Protein AF-A0A960SJF2-F1 (afdb_monomer_lite)

Structure (mmCIF, N/CA/C/O backbone):
data_AF-A0A960SJF2-F1
#
_entry.id   AF-A0A960SJF2-F1
#
loop_
_atom_site.group_PDB
_atom_site.id
_atom_site.type_symbol
_atom_site.label_atom_id
_atom_site.label_alt_id
_atom_site.label_comp_id
_atom_site.label_asym_id
_atom_site.label_entity_id
_atom_site.label_seq_id
_atom_site.pdbx_PDB_ins_code
_atom_site.Cartn_x
_atom_site.Cartn_y
_atom_site.Cartn_z
_atom_site.occupancy
_atom_site.B_iso_or_equiv
_atom_site.auth_seq_id
_atom_site.auth_comp_id
_atom_site.auth_asym_id
_atom_site.auth_atom_id
_atom_site.pdbx_PDB_model_num
ATOM 1 N N . MET A 1 1 ? -39.131 51.562 7.877 1.00 44.91 1 MET A N 1
ATOM 2 C CA . MET A 1 1 ? -37.955 51.171 7.069 1.00 44.91 1 MET A CA 1
ATOM 3 C C . MET A 1 1 ? -37.353 49.922 7.705 1.00 44.91 1 MET A C 1
ATOM 5 O O . MET A 1 1 ? -36.770 50.031 8.771 1.00 44.91 1 MET A O 1
ATOM 9 N N . LYS A 1 2 ? -37.620 48.732 7.147 1.00 48.25 2 LYS A N 1
ATOM 10 C CA . LYS A 1 2 ? -37.129 47.436 7.652 1.00 48.25 2 LYS A CA 1
ATOM 11 C C . LYS A 1 2 ? -36.111 46.905 6.646 1.00 48.25 2 LYS A C 1
ATOM 13 O O . LYS A 1 2 ? -36.466 46.610 5.511 1.00 48.25 2 LYS A O 1
ATOM 18 N N . THR A 1 3 ? -34.851 46.888 7.053 1.00 50.41 3 THR A N 1
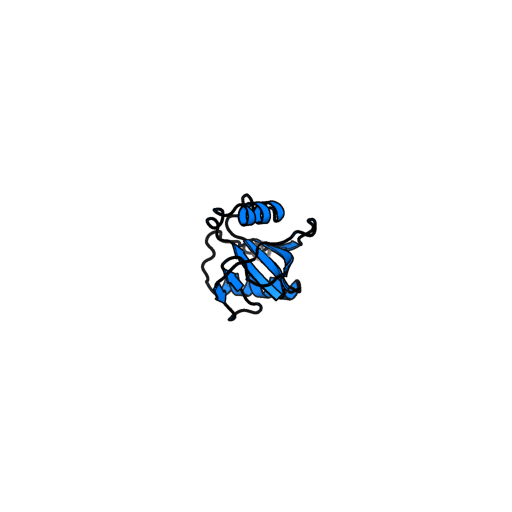ATOM 19 C CA . THR A 1 3 ? -33.703 46.379 6.301 1.00 50.41 3 THR A CA 1
ATOM 20 C C . THR A 1 3 ? -33.852 44.878 6.011 1.00 50.41 3 THR A C 1
ATOM 22 O O . THR A 1 3 ? -34.321 44.135 6.877 1.00 50.41 3 THR A O 1
ATOM 25 N N . PRO A 1 4 ? -33.446 44.393 4.822 1.00 52.03 4 PRO A N 1
ATOM 26 C CA . PRO A 1 4 ? -33.543 42.987 4.452 1.00 52.03 4 PRO A CA 1
ATOM 27 C C . PRO A 1 4 ? -32.342 42.214 5.018 1.00 52.03 4 PRO A C 1
ATOM 29 O O . PRO A 1 4 ? -31.430 41.824 4.297 1.00 52.03 4 PRO A O 1
ATOM 32 N N . LEU A 1 5 ? -32.339 41.990 6.334 1.00 52.12 5 LEU A N 1
ATOM 33 C CA . LEU A 1 5 ? -31.304 41.217 7.042 1.00 52.12 5 LEU A CA 1
ATOM 34 C C . LEU A 1 5 ? -31.273 39.730 6.617 1.00 52.12 5 LEU A C 1
ATOM 36 O O . LEU A 1 5 ? -30.293 39.028 6.843 1.00 52.12 5 LEU A O 1
ATOM 40 N N . VAL A 1 6 ? -32.342 39.248 5.978 1.00 54.91 6 VAL A N 1
ATOM 41 C CA . VAL A 1 6 ? -32.533 37.834 5.613 1.00 54.91 6 VAL A CA 1
ATOM 42 C C . VAL A 1 6 ? -31.660 37.410 4.423 1.00 54.91 6 VAL A C 1
ATOM 44 O O . VAL A 1 6 ? -31.278 36.248 4.329 1.00 54.91 6 VAL A O 1
ATOM 47 N N . LEU A 1 7 ? -31.278 38.339 3.540 1.00 50.41 7 LEU A N 1
ATOM 48 C CA . LEU A 1 7 ? -30.508 38.012 2.329 1.00 50.41 7 LEU A CA 1
ATOM 49 C C . LEU A 1 7 ? -29.008 37.789 2.586 1.00 50.41 7 LEU A C 1
ATOM 51 O O . LEU A 1 7 ? -28.361 37.095 1.808 1.00 50.41 7 LEU A O 1
ATOM 55 N N . LEU A 1 8 ? -28.457 38.313 3.688 1.00 49.66 8 LEU A N 1
ATOM 56 C CA . LEU A 1 8 ? -27.037 38.148 4.035 1.00 49.66 8 LEU A CA 1
ATOM 57 C C . LEU A 1 8 ? -26.734 36.846 4.794 1.00 49.66 8 LEU A C 1
ATOM 59 O O . LEU A 1 8 ? -25.597 36.385 4.764 1.00 49.66 8 LEU A O 1
ATOM 63 N N . LEU A 1 9 ? -27.736 36.219 5.422 1.00 51.44 9 LEU A N 1
ATOM 64 C CA . LEU A 1 9 ? -27.561 34.924 6.093 1.00 51.44 9 LEU A CA 1
ATOM 65 C C . LEU A 1 9 ? -27.616 33.721 5.136 1.00 51.44 9 LEU A C 1
ATOM 67 O O . LEU A 1 9 ? -27.092 32.666 5.478 1.00 51.44 9 LEU A O 1
ATOM 71 N N . GLY A 1 10 ? -28.201 33.868 3.942 1.00 50.00 10 GLY A N 1
ATOM 72 C CA . GLY A 1 10 ? -28.315 32.774 2.968 1.00 50.00 10 GLY A CA 1
ATOM 73 C C . GLY A 1 10 ? -27.030 32.471 2.187 1.00 50.00 10 GLY A C 1
ATOM 74 O O . GLY A 1 10 ? -26.846 31.346 1.732 1.00 50.00 10 GLY A O 1
ATOM 75 N N . LEU A 1 11 ? -26.118 33.441 2.048 1.00 49.81 11 LEU A N 1
ATOM 76 C CA . LEU A 1 11 ? -24.865 33.245 1.303 1.00 49.81 11 LEU A CA 1
ATOM 77 C C . LEU A 1 11 ? -23.735 32.614 2.131 1.00 49.81 11 LEU A C 1
ATOM 79 O O . LEU A 1 11 ? -22.785 32.096 1.551 1.00 49.81 11 LEU A O 1
ATOM 83 N N . LEU A 1 12 ? -23.828 32.609 3.465 1.00 50.38 12 LEU A N 1
ATOM 84 C CA . LEU A 1 12 ? -22.781 32.039 4.324 1.00 50.38 12 LEU A CA 1
ATOM 85 C C . LEU A 1 12 ? -22.890 30.509 4.467 1.00 50.38 12 LEU A C 1
ATOM 87 O O . LEU A 1 12 ? -21.939 29.856 4.886 1.00 50.38 12 LEU A O 1
ATOM 91 N N . SER A 1 13 ? -24.028 29.919 4.089 1.00 51.38 13 SER A N 1
ATOM 92 C CA . SER A 1 13 ? -24.285 28.475 4.200 1.00 51.38 13 SER A CA 1
ATOM 93 C C . SER A 1 13 ? -23.693 27.650 3.052 1.00 51.38 13 SER A C 1
ATOM 95 O O . SER A 1 13 ? -23.586 26.434 3.175 1.00 51.38 13 SER A O 1
ATOM 97 N N . LEU A 1 14 ? -23.305 28.284 1.938 1.00 51.12 14 LEU A N 1
ATOM 98 C CA . LEU A 1 14 ? -22.816 27.582 0.742 1.00 51.12 14 LEU A CA 1
ATOM 99 C C . LEU A 1 14 ? -21.286 27.422 0.700 1.00 51.12 14 LEU A C 1
ATOM 101 O O . LEU A 1 14 ? -20.771 26.683 -0.133 1.00 51.12 14 LEU A O 1
ATOM 105 N N . ALA A 1 15 ? -20.556 28.081 1.606 1.00 51.31 15 ALA A N 1
ATOM 106 C CA . ALA A 1 15 ? -19.091 28.058 1.644 1.00 51.31 15 ALA A CA 1
ATOM 107 C C . ALA A 1 15 ? -18.496 26.942 2.531 1.00 51.31 15 ALA A C 1
ATOM 109 O O . ALA A 1 15 ? -17.282 26.779 2.569 1.00 51.31 15 ALA A O 1
ATOM 110 N N . ALA A 1 16 ? -19.322 26.152 3.228 1.00 53.81 16 ALA A N 1
ATOM 111 C CA . ALA A 1 16 ? -18.859 25.107 4.153 1.00 53.81 16 ALA A CA 1
ATOM 112 C C . ALA A 1 16 ? -18.642 23.720 3.504 1.00 53.81 16 ALA A C 1
ATOM 114 O O . ALA A 1 16 ? -18.400 22.746 4.211 1.00 53.81 16 ALA A O 1
ATOM 115 N N . LEU A 1 17 ? -18.735 23.607 2.173 1.00 52.50 17 LEU A N 1
ATOM 116 C CA . LEU A 1 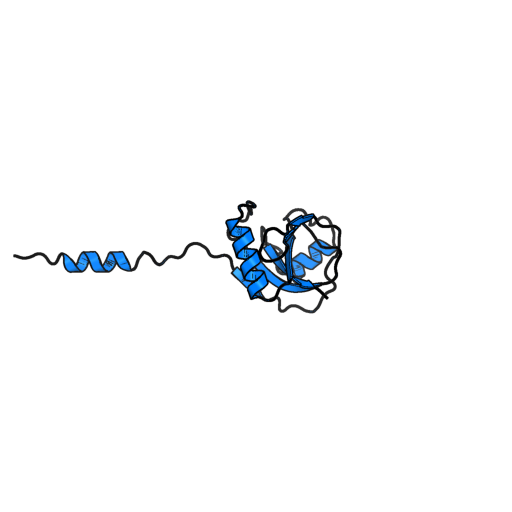17 ? -18.605 22.337 1.437 1.00 52.50 17 LEU A CA 1
ATOM 117 C C . LEU A 1 17 ? -17.280 22.184 0.670 1.00 52.50 17 LEU A C 1
ATOM 119 O O . LEU A 1 17 ? -17.139 21.243 -0.109 1.00 52.50 17 LEU A O 1
ATOM 123 N N . THR A 1 18 ? -16.284 23.049 0.890 1.00 53.19 18 THR A N 1
ATOM 124 C CA . THR A 1 18 ? -14.917 22.790 0.404 1.00 53.19 18 THR A CA 1
ATOM 125 C C . THR A 1 18 ? -14.287 21.711 1.282 1.00 53.19 18 THR A C 1
ATOM 127 O O . THR A 1 18 ? -13.613 22.001 2.271 1.00 53.19 18 THR A O 1
ATOM 130 N N . GLY A 1 19 ? -14.615 20.457 0.970 1.00 50.47 19 GLY A N 1
ATOM 131 C CA . GLY A 1 19 ? -14.151 19.275 1.680 1.00 50.47 19 GLY A CA 1
ATOM 132 C C . GLY A 1 19 ? -12.630 19.234 1.784 1.00 50.47 19 GLY A C 1
ATOM 133 O O . GLY A 1 19 ? -11.917 19.499 0.817 1.00 50.47 19 GLY A O 1
ATOM 134 N N . CYS A 1 20 ? -12.163 18.907 2.988 1.00 57.00 20 CYS A N 1
ATOM 135 C CA . CYS A 1 20 ? -10.783 18.553 3.278 1.00 57.00 20 CYS A CA 1
ATOM 136 C C . CYS A 1 20 ? -10.264 17.514 2.274 1.00 57.00 20 CYS A C 1
ATOM 138 O O . CYS A 1 20 ? -10.963 16.561 1.940 1.00 57.00 20 CYS A O 1
ATOM 140 N N . GLU A 1 21 ? -9.029 17.723 1.832 1.00 59.53 21 GLU A N 1
ATOM 141 C CA . GLU A 1 21 ? -8.235 16.881 0.938 1.00 59.53 21 GLU A CA 1
ATOM 142 C C . GLU A 1 21 ? -8.372 15.384 1.298 1.00 59.53 21 GLU A C 1
ATOM 144 O O . GLU A 1 21 ? -7.878 14.925 2.331 1.00 59.53 21 GLU A O 1
ATOM 149 N N . GLN A 1 22 ? -9.126 14.633 0.486 1.00 68.50 22 GLN A N 1
ATOM 150 C CA . GLN A 1 22 ? -9.463 13.234 0.753 1.00 68.50 22 GLN A CA 1
ATOM 151 C C . GLN A 1 22 ? -8.385 12.290 0.221 1.00 68.50 22 GLN A C 1
ATOM 153 O O . GLN A 1 22 ? -7.844 12.473 -0.862 1.00 68.50 22 GLN A O 1
ATOM 158 N N . MET A 1 23 ? -8.109 11.235 0.981 1.00 82.69 23 MET A N 1
ATOM 159 C CA . MET A 1 23 ? -7.327 10.099 0.509 1.00 82.69 23 MET A CA 1
ATOM 160 C C . MET A 1 23 ? -8.077 9.385 -0.628 1.00 82.69 23 MET A C 1
ATOM 162 O O . MET A 1 23 ? -9.285 9.164 -0.520 1.00 82.69 23 MET A O 1
ATOM 166 N N . HIS A 1 24 ? -7.378 9.002 -1.701 1.00 86.31 24 HIS A N 1
ATOM 167 C CA . HIS A 1 24 ? -8.010 8.443 -2.902 1.00 86.31 24 HIS A CA 1
ATOM 168 C C . HIS A 1 24 ? -7.500 7.039 -3.232 1.00 86.31 24 HIS A C 1
ATOM 170 O O . HIS A 1 24 ? -6.293 6.812 -3.320 1.00 86.31 24 HIS A O 1
ATOM 176 N N . TYR A 1 25 ? -8.434 6.111 -3.467 1.00 90.00 25 TYR A N 1
ATOM 177 C CA . TYR A 1 25 ? -8.145 4.791 -4.024 1.00 90.00 25 TYR A CA 1
ATOM 178 C C . TYR A 1 25 ? -8.182 4.825 -5.557 1.00 90.00 25 TYR A C 1
ATOM 180 O O . TYR A 1 25 ? -9.110 5.373 -6.155 1.00 90.00 25 TYR A O 1
ATOM 188 N N . ARG A 1 26 ? -7.197 4.193 -6.194 1.00 90.44 26 ARG A N 1
ATOM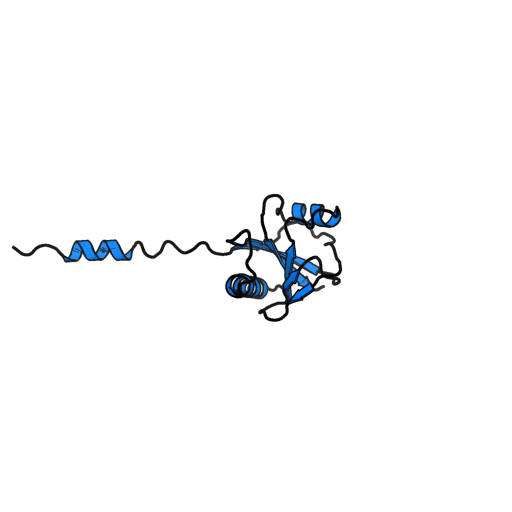 189 C CA . ARG A 1 26 ? -7.138 3.957 -7.637 1.00 90.44 26 ARG A CA 1
ATOM 190 C C . ARG A 1 26 ? -7.014 2.468 -7.903 1.00 90.44 26 ARG A C 1
ATOM 192 O O . ARG A 1 26 ? -6.099 1.817 -7.405 1.00 90.44 26 ARG A O 1
ATOM 199 N N . GLN A 1 27 ? -7.917 1.932 -8.715 1.00 92.00 27 GLN A N 1
ATOM 200 C CA . GLN A 1 27 ? -7.864 0.531 -9.109 1.00 92.00 27 GLN A CA 1
ATOM 201 C C . GLN A 1 27 ? -6.663 0.272 -10.026 1.00 92.00 27 GLN A C 1
ATOM 203 O O . GLN A 1 27 ? -6.365 1.059 -10.926 1.00 92.00 27 GLN A O 1
ATOM 208 N N . TYR A 1 28 ? -5.988 -0.853 -9.809 1.00 90.75 28 TYR A N 1
ATOM 209 C CA . TYR A 1 28 ? -4.923 -1.318 -10.681 1.00 90.75 28 TYR A CA 1
ATOM 210 C C . TYR A 1 28 ? -5.527 -1.992 -11.915 1.00 90.75 28 TYR A C 1
ATOM 212 O O . TYR A 1 28 ? -6.283 -2.954 -11.800 1.00 90.75 28 TYR A O 1
ATOM 220 N N . GLY A 1 29 ? -5.195 -1.472 -13.096 1.00 86.50 29 GLY A N 1
ATOM 221 C CA . GLY A 1 29 ? -5.625 -2.017 -14.391 1.00 86.50 29 GLY A CA 1
ATOM 222 C C . GLY A 1 29 ? -4.471 -2.503 -15.269 1.00 86.50 29 GLY A C 1
ATOM 223 O O . GLY A 1 29 ? -4.666 -2.717 -16.462 1.00 86.50 29 GLY A O 1
ATOM 224 N N . GLY A 1 30 ? -3.259 -2.603 -14.715 1.00 84.38 30 GLY A N 1
ATOM 225 C CA . GLY A 1 30 ? -2.083 -3.067 -15.449 1.00 84.38 30 GLY A CA 1
ATOM 226 C C . GLY A 1 30 ? -2.053 -4.591 -15.634 1.00 84.38 30 GLY A C 1
ATOM 227 O O . GLY A 1 30 ? -2.875 -5.310 -15.062 1.00 84.38 30 GLY A O 1
ATOM 228 N N . PRO A 1 31 ? -1.108 -5.104 -16.439 1.00 80.31 31 PRO A N 1
ATOM 229 C CA . PRO A 1 31 ? -0.954 -6.538 -16.645 1.00 80.31 31 PRO A CA 1
ATOM 230 C C . PRO A 1 31 ? -0.576 -7.248 -15.340 1.00 80.31 31 PRO A C 1
ATOM 232 O O . PRO A 1 31 ? 0.203 -6.730 -14.536 1.00 80.31 31 PRO A O 1
ATOM 235 N N . ALA A 1 32 ? -1.082 -8.471 -15.162 1.00 69.94 32 ALA A N 1
ATOM 236 C CA . ALA A 1 32 ? -0.655 -9.340 -14.072 1.00 69.94 32 ALA A CA 1
ATOM 237 C C . ALA A 1 32 ? 0.874 -9.496 -14.112 1.00 69.94 32 ALA A C 1
ATOM 239 O O . ALA A 1 32 ? 1.444 -9.870 -15.137 1.00 69.94 32 ALA A O 1
ATOM 240 N N . SER A 1 33 ? 1.529 -9.157 -13.005 1.00 74.50 33 SER A N 1
ATOM 241 C CA . SER A 1 33 ? 2.984 -9.170 -12.864 1.00 74.50 33 SER A CA 1
ATOM 242 C C . SER A 1 33 ? 3.364 -9.979 -11.635 1.00 74.50 33 SER A C 1
ATOM 244 O O . SER A 1 33 ? 2.627 -10.001 -10.651 1.00 74.50 33 SER A O 1
ATOM 246 N N . SER A 1 34 ? 4.530 -10.621 -11.676 1.00 82.44 34 SER A N 1
ATOM 247 C CA . SER A 1 34 ? 5.134 -11.214 -10.485 1.00 82.44 34 SER A CA 1
ATOM 248 C C . SER A 1 34 ? 5.570 -10.093 -9.543 1.00 82.44 34 SER A C 1
ATOM 250 O O . SER A 1 34 ? 6.582 -9.427 -9.791 1.00 82.44 34 SER A O 1
ATOM 252 N N . TRP A 1 35 ? 4.788 -9.849 -8.495 1.00 88.81 35 TRP A N 1
ATOM 253 C CA . TRP A 1 35 ? 5.090 -8.800 -7.533 1.00 88.81 35 TRP A CA 1
ATOM 254 C C . TRP A 1 35 ? 6.234 -9.215 -6.599 1.00 88.81 35 TRP A C 1
ATOM 256 O O . TRP A 1 35 ? 6.361 -10.391 -6.258 1.00 88.81 35 TRP A O 1
ATOM 266 N N . PRO A 1 36 ? 7.097 -8.271 -6.194 1.00 88.50 36 PRO A N 1
ATOM 267 C CA . PRO A 1 36 ? 8.213 -8.565 -5.307 1.00 88.50 36 PRO A CA 1
ATOM 268 C C . PRO A 1 36 ? 7.731 -9.090 -3.953 1.00 88.50 36 PRO A C 1
ATOM 270 O O . PRO A 1 36 ? 6.780 -8.578 -3.363 1.00 88.50 36 PRO A O 1
ATOM 273 N N . THR A 1 37 ? 8.444 -10.081 -3.436 1.00 89.31 37 THR A N 1
ATOM 274 C CA . THR A 1 37 ? 8.261 -10.617 -2.087 1.00 89.31 37 THR A CA 1
ATOM 275 C C . THR A 1 37 ? 9.517 -10.367 -1.258 1.00 89.31 37 THR A C 1
ATOM 277 O O . THR A 1 37 ? 10.617 -10.205 -1.790 1.00 89.31 37 THR A O 1
ATOM 280 N N . GLY A 1 38 ? 9.377 -10.320 0.061 1.00 85.94 38 GLY A N 1
ATOM 281 C CA . GLY A 1 38 ? 10.492 -10.072 0.970 1.00 85.94 38 GLY A CA 1
ATOM 282 C C . GLY A 1 38 ? 10.064 -10.170 2.423 1.00 85.94 38 GLY A C 1
ATOM 283 O O . GLY A 1 38 ? 8.936 -10.542 2.707 1.00 85.94 38 GLY A O 1
ATOM 284 N N . SER A 1 39 ? 10.952 -9.830 3.352 1.00 84.69 39 SER A N 1
ATOM 285 C CA . SER A 1 39 ? 10.593 -9.800 4.769 1.00 84.69 39 SER A CA 1
ATOM 286 C C . SER A 1 39 ? 10.183 -8.385 5.170 1.00 84.69 39 SER A C 1
ATOM 288 O O . SER A 1 39 ? 10.977 -7.447 5.068 1.00 84.69 39 SER A O 1
ATOM 290 N N . ALA A 1 40 ? 8.933 -8.226 5.603 1.00 86.06 40 ALA A N 1
ATOM 291 C CA . ALA A 1 40 ? 8.345 -6.933 5.936 1.00 86.06 40 ALA A CA 1
ATOM 292 C C . ALA A 1 40 ? 7.774 -6.919 7.350 1.00 86.06 40 ALA A C 1
ATOM 294 O O . ALA A 1 40 ? 7.134 -7.870 7.806 1.00 86.06 40 ALA A O 1
ATOM 295 N N . TYR A 1 41 ? 7.939 -5.784 8.027 1.00 87.75 41 TYR A N 1
ATOM 296 C CA . TYR A 1 41 ? 7.272 -5.555 9.302 1.00 87.75 41 TYR A CA 1
ATOM 297 C C . TYR A 1 41 ? 5.766 -5.394 9.074 1.00 87.75 41 TYR A C 1
ATOM 299 O O . TYR A 1 41 ? 5.355 -4.677 8.162 1.00 87.75 41 TYR A O 1
ATOM 307 N N . THR A 1 42 ? 4.949 -6.039 9.907 1.00 91.38 42 THR A N 1
ATOM 308 C CA . THR A 1 42 ? 3.485 -6.010 9.792 1.00 91.38 42 THR A CA 1
ATOM 309 C C . THR A 1 42 ? 2.862 -5.390 11.031 1.00 91.38 42 THR A C 1
ATOM 311 O O . THR A 1 42 ? 3.134 -5.829 12.146 1.00 91.38 42 THR A O 1
ATOM 314 N N . ASP A 1 43 ? 1.959 -4.439 10.825 1.00 90.44 43 ASP A N 1
ATOM 315 C CA . ASP A 1 43 ? 1.033 -3.960 11.842 1.00 90.44 43 ASP A CA 1
ATOM 316 C C . ASP A 1 43 ? -0.366 -4.547 11.595 1.00 90.44 43 ASP A C 1
ATOM 318 O O . ASP A 1 43 ? -0.844 -4.577 10.462 1.00 90.44 43 ASP A O 1
ATOM 322 N N . ARG A 1 44 ? -1.020 -5.049 12.644 1.00 92.38 44 ARG A N 1
ATOM 323 C CA . ARG A 1 44 ? -2.332 -5.719 12.578 1.00 92.38 44 ARG A CA 1
ATOM 324 C C . ARG A 1 44 ? -3.414 -5.008 13.388 1.00 92.38 44 ARG A C 1
ATOM 326 O O . ARG A 1 44 ? -4.483 -5.574 13.584 1.00 92.38 44 ARG A O 1
ATOM 333 N N . VAL A 1 45 ? -3.153 -3.793 13.870 1.00 91.19 45 VAL A N 1
ATOM 334 C CA . VAL A 1 45 ? -4.131 -3.031 14.668 1.00 91.19 45 VAL A CA 1
ATOM 335 C C . VAL A 1 45 ? -5.254 -2.397 13.832 1.00 91.19 45 VAL A C 1
ATOM 337 O O . VAL A 1 45 ? -6.191 -1.837 14.397 1.00 91.19 45 VAL A O 1
ATOM 340 N N . PHE A 1 46 ? -5.169 -2.467 12.500 1.00 91.81 46 PHE A N 1
ATOM 341 C CA . PHE A 1 46 ? -6.114 -1.854 11.563 1.00 91.81 46 PHE A CA 1
ATOM 342 C C . PHE A 1 46 ? -7.087 -2.870 10.940 1.00 91.81 46 PHE A C 1
ATOM 344 O O . PHE A 1 46 ? -6.951 -4.077 11.121 1.00 91.81 46 PHE A O 1
ATOM 351 N N . ASP A 1 47 ? -8.063 -2.369 10.172 1.00 93.19 47 ASP A N 1
ATOM 352 C CA . ASP A 1 47 ? -9.093 -3.174 9.493 1.00 93.19 47 ASP A CA 1
ATOM 353 C C . ASP A 1 47 ? -8.537 -4.255 8.552 1.00 93.19 47 ASP A C 1
ATOM 355 O O . ASP A 1 47 ? -9.175 -5.295 8.374 1.00 93.19 47 ASP A O 1
ATOM 359 N N . VAL A 1 48 ? -7.358 -4.002 7.976 1.00 95.56 48 VAL A N 1
ATOM 360 C CA . VAL A 1 48 ? -6.507 -4.978 7.287 1.00 95.56 48 VAL A CA 1
ATOM 361 C C . VAL A 1 48 ? -5.057 -4.782 7.744 1.00 95.56 48 VAL A C 1
ATOM 363 O O . VAL A 1 48 ? -4.679 -3.657 8.087 1.00 95.56 48 VAL A O 1
ATOM 366 N N . PRO A 1 49 ? -4.221 -5.834 7.751 1.00 94.94 49 PRO A N 1
ATOM 367 C CA . PRO A 1 49 ? -2.800 -5.710 8.037 1.00 94.94 49 PRO A CA 1
ATOM 368 C C . PRO A 1 49 ? -2.095 -4.688 7.137 1.00 94.94 49 PRO A C 1
ATOM 370 O O . PRO A 1 49 ? -2.330 -4.632 5.928 1.00 94.94 49 PRO A O 1
ATOM 373 N N . VAL A 1 50 ? -1.185 -3.917 7.726 1.00 92.94 50 VAL A N 1
ATOM 374 C CA . VAL A 1 50 ? -0.355 -2.932 7.029 1.00 92.94 50 VAL A CA 1
ATOM 375 C C . VAL A 1 50 ? 1.101 -3.382 7.080 1.00 92.94 50 VAL A C 1
ATOM 377 O O . VAL A 1 50 ? 1.688 -3.520 8.152 1.00 92.94 50 VAL A O 1
ATOM 380 N N . TYR A 1 51 ? 1.692 -3.603 5.913 1.00 91.81 51 TYR A N 1
ATOM 381 C CA . TYR A 1 51 ? 3.070 -4.039 5.735 1.00 91.81 51 TYR A CA 1
ATOM 382 C C . TYR A 1 51 ? 3.980 -2.855 5.425 1.00 91.81 51 TYR A C 1
ATOM 384 O O . TYR A 1 51 ? 3.633 -1.973 4.641 1.00 91.81 51 TYR A O 1
ATOM 392 N N . ARG A 1 52 ? 5.174 -2.846 6.017 1.00 87.50 52 ARG A N 1
ATOM 393 C CA . ARG A 1 52 ? 6.262 -1.920 5.683 1.00 87.50 52 ARG A CA 1
ATOM 394 C C . ARG A 1 52 ? 7.310 -2.672 4.879 1.00 87.50 52 ARG A C 1
ATOM 396 O O . ARG A 1 52 ? 8.116 -3.404 5.450 1.00 87.50 52 ARG A O 1
ATOM 403 N N . GLY A 1 53 ? 7.287 -2.469 3.567 1.00 86.44 53 GLY A N 1
ATOM 404 C CA . GLY A 1 53 ? 8.041 -3.281 2.617 1.00 86.44 53 GLY A CA 1
ATOM 405 C C . GLY A 1 53 ? 7.247 -4.482 2.100 1.00 86.44 53 GLY A C 1
ATOM 406 O O . GLY A 1 53 ? 6.114 -4.730 2.510 1.00 86.44 53 GLY A O 1
ATOM 407 N N . TRP A 1 54 ? 7.856 -5.211 1.171 1.00 88.38 54 TRP A N 1
ATOM 408 C CA . TRP A 1 54 ? 7.225 -6.326 0.470 1.00 88.38 54 TRP A CA 1
ATOM 409 C C . TRP A 1 54 ? 7.048 -7.550 1.381 1.00 88.38 54 TRP A C 1
ATOM 411 O O . TRP A 1 54 ? 8.025 -7.940 2.016 1.00 88.38 54 TRP A O 1
ATOM 421 N N . PRO A 1 55 ? 5.847 -8.154 1.461 1.00 91.19 55 PRO A N 1
ATOM 422 C CA . PRO A 1 55 ? 5.584 -9.324 2.296 1.00 91.19 55 PRO A CA 1
ATOM 423 C C . PRO A 1 55 ? 6.180 -10.607 1.704 1.00 91.19 55 PRO A C 1
ATOM 425 O O . PRO A 1 55 ? 6.481 -10.678 0.516 1.00 91.19 55 PRO A O 1
ATOM 428 N N . GLU A 1 56 ? 6.305 -11.652 2.526 1.00 91.25 56 GLU A N 1
ATOM 429 C CA . GLU A 1 56 ? 6.854 -12.954 2.095 1.00 91.25 56 GLU A CA 1
ATOM 430 C C . GLU A 1 56 ? 5.837 -13.775 1.291 1.00 91.25 56 GLU A C 1
ATOM 432 O O . GLU A 1 56 ? 6.199 -14.725 0.604 1.00 91.25 56 GLU A O 1
ATOM 437 N N . LYS A 1 57 ? 4.553 -13.418 1.394 1.00 90.44 57 LYS A N 1
ATOM 438 C CA . LYS A 1 57 ? 3.451 -14.093 0.708 1.00 90.44 57 LYS A CA 1
ATOM 439 C C . LYS A 1 57 ? 3.311 -13.606 -0.728 1.00 90.44 57 LYS A C 1
ATOM 441 O O . LYS A 1 57 ? 3.552 -12.433 -0.988 1.00 90.44 57 LYS A O 1
ATOM 446 N N . SER A 1 58 ? 2.834 -14.484 -1.606 1.00 92.12 58 SER A N 1
ATOM 447 C CA . SER A 1 58 ? 2.348 -14.114 -2.937 1.00 92.12 58 SER A CA 1
ATOM 448 C C . SER A 1 58 ? 1.031 -13.346 -2.850 1.00 92.12 58 SER A C 1
ATOM 450 O O . SER A 1 58 ? 0.226 -13.552 -1.936 1.00 92.12 58 SER A O 1
ATOM 452 N N . TYR A 1 59 ? 0.831 -12.430 -3.790 1.00 93.25 59 TYR A N 1
ATOM 453 C CA . TYR A 1 59 ? -0.344 -11.575 -3.842 1.00 93.25 59 TYR A CA 1
ATOM 454 C C . TYR A 1 59 ? -0.584 -11.035 -5.243 1.00 93.25 59 TYR A C 1
ATOM 456 O O . TYR A 1 59 ? 0.334 -10.904 -6.052 1.00 93.25 59 TYR A O 1
ATOM 464 N N . VAL A 1 60 ? -1.820 -10.604 -5.468 1.00 94.00 60 VAL A N 1
ATOM 465 C CA . VAL A 1 60 ? -2.193 -9.746 -6.590 1.00 94.00 60 VAL A CA 1
ATOM 466 C C . VAL A 1 60 ? -2.440 -8.326 -6.095 1.00 94.00 60 VAL A C 1
ATOM 468 O O . VAL A 1 60 ? -2.949 -8.107 -4.993 1.00 94.00 60 VAL A O 1
ATOM 471 N N . VAL A 1 61 ? -2.089 -7.337 -6.913 1.00 93.94 61 VAL A N 1
ATOM 472 C CA . VAL A 1 61 ? -2.395 -5.934 -6.625 1.00 93.94 61 VAL A CA 1
ATOM 473 C C . VAL A 1 61 ? -3.796 -5.610 -7.125 1.00 93.94 61 VAL A C 1
ATOM 475 O O . VAL A 1 61 ? -4.101 -5.791 -8.301 1.00 93.94 61 VAL A O 1
ATOM 478 N N . LEU A 1 62 ? -4.633 -5.085 -6.231 1.00 94.69 62 LEU A N 1
ATOM 479 C CA . LEU A 1 62 ? -5.965 -4.586 -6.570 1.00 94.69 62 LEU A CA 1
ATOM 480 C C . LEU A 1 62 ? -5.939 -3.106 -6.939 1.00 94.69 62 LEU A C 1
ATOM 482 O O . LEU A 1 62 ? -6.752 -2.649 -7.736 1.00 94.69 62 LEU A O 1
ATOM 486 N N . GLY A 1 63 ? -5.040 -2.334 -6.334 1.00 92.44 63 GLY A N 1
ATOM 487 C CA . GLY A 1 63 ? -4.989 -0.893 -6.521 1.00 92.44 63 GLY A CA 1
ATOM 488 C C . GLY A 1 63 ? -4.001 -0.205 -5.603 1.00 92.44 63 GLY A C 1
ATOM 489 O O . GLY A 1 63 ? -3.170 -0.839 -4.952 1.00 92.44 63 GLY A O 1
ATOM 490 N N . SER A 1 64 ? -4.109 1.110 -5.549 1.00 91.19 64 SER A N 1
ATOM 491 C CA . SER A 1 64 ? -3.249 1.971 -4.762 1.00 91.19 64 SER A CA 1
ATOM 492 C C . SER A 1 64 ? -4.052 3.045 -4.038 1.00 91.19 64 SER A C 1
ATOM 494 O O . SER A 1 64 ? -5.127 3.447 -4.474 1.00 91.19 64 SER A O 1
ATOM 496 N N . ILE A 1 65 ? -3.539 3.486 -2.897 1.00 90.00 65 ILE A N 1
ATOM 497 C CA . ILE A 1 65 ? -4.102 4.537 -2.060 1.00 90.00 65 ILE A CA 1
ATOM 498 C C . ILE A 1 65 ? -3.074 5.660 -1.987 1.00 90.00 65 ILE A C 1
ATOM 500 O O . ILE A 1 65 ? -1.979 5.473 -1.451 1.00 90.00 65 ILE A O 1
ATOM 504 N N . GLU A 1 66 ? -3.419 6.815 -2.543 1.00 84.94 66 GLU A N 1
ATOM 505 C CA . GLU A 1 66 ? -2.592 8.018 -2.481 1.00 84.94 66 GLU A CA 1
ATOM 506 C C . GLU A 1 66 ? -2.876 8.759 -1.174 1.00 84.94 66 GLU A C 1
ATOM 508 O O . GLU A 1 66 ? -4.012 9.153 -0.899 1.00 84.94 66 GLU A O 1
ATOM 513 N N . PHE A 1 67 ? -1.836 8.924 -0.355 1.00 80.81 67 PHE A N 1
ATOM 514 C CA . PHE A 1 67 ? -1.926 9.649 0.905 1.00 80.81 67 PHE A CA 1
ATOM 515 C C . PHE A 1 67 ? -1.887 11.155 0.669 1.00 80.81 67 PHE A C 1
ATOM 517 O O . PHE A 1 67 ? -1.020 11.649 -0.050 1.00 80.81 67 PHE A O 1
ATOM 524 N N . THR A 1 68 ? -2.783 11.875 1.344 1.00 75.12 68 THR A N 1
ATOM 525 C CA . THR A 1 68 ? -2.827 13.342 1.363 1.00 75.12 68 THR A CA 1
ATOM 526 C C . THR A 1 68 ? -1.501 13.937 1.841 1.00 75.12 68 THR A C 1
ATOM 528 O O . THR A 1 68 ? -0.938 14.838 1.222 1.00 75.12 68 THR A O 1
ATOM 531 N N . ASN A 1 69 ? -0.949 13.396 2.932 1.00 70.38 69 ASN A N 1
ATOM 532 C CA . ASN A 1 69 ? 0.351 13.809 3.436 1.00 70.38 69 ASN A CA 1
ATOM 533 C C . ASN A 1 69 ? 1.453 12.878 2.921 1.00 70.38 69 ASN A C 1
ATOM 535 O O . ASN A 1 69 ? 1.448 11.669 3.142 1.00 70.38 69 ASN A O 1
ATOM 539 N N . ALA A 1 70 ? 2.445 13.480 2.272 1.00 61.88 70 ALA A N 1
ATOM 540 C CA . ALA A 1 70 ? 3.641 12.803 1.794 1.00 61.88 70 ALA A CA 1
ATOM 541 C C . ALA A 1 70 ? 4.536 12.237 2.902 1.00 61.88 70 ALA A C 1
ATOM 543 O O . ALA A 1 70 ? 5.321 11.328 2.646 1.00 61.88 70 ALA A O 1
ATOM 544 N N . ASN A 1 71 ? 4.453 12.821 4.094 1.00 64.31 71 ASN A N 1
ATOM 545 C CA . ASN A 1 71 ? 5.033 12.279 5.305 1.00 64.31 71 ASN A CA 1
ATOM 546 C C . ASN A 1 71 ? 3.878 11.636 6.052 1.00 64.31 71 ASN A C 1
ATOM 548 O O . ASN A 1 71 ? 3.284 12.293 6.906 1.00 64.31 71 ASN A O 1
ATOM 552 N N . VAL A 1 72 ? 3.515 10.402 5.686 1.00 63.25 72 VAL A N 1
ATOM 553 C CA . VAL A 1 72 ? 2.513 9.659 6.452 1.00 63.25 72 VAL A CA 1
ATOM 554 C C . VAL A 1 72 ? 3.055 9.529 7.861 1.00 63.25 72 VAL A C 1
ATOM 556 O O . VAL A 1 72 ? 3.925 8.704 8.159 1.00 63.25 72 VAL A O 1
ATOM 559 N N . ASP A 1 73 ? 2.550 10.397 8.718 1.00 61.56 73 ASP A N 1
ATOM 560 C CA . ASP A 1 73 ? 2.658 10.219 10.134 1.00 61.56 73 ASP A CA 1
ATOM 561 C C . ASP A 1 73 ? 1.746 9.041 10.444 1.00 61.56 73 ASP A C 1
ATOM 563 O O . ASP A 1 73 ? 0.585 9.004 10.032 1.00 61.56 73 ASP A O 1
ATOM 567 N N . TRP A 1 74 ? 2.274 8.040 11.135 1.00 65.44 74 TRP A N 1
ATOM 568 C CA . TRP A 1 74 ? 1.545 6.808 11.452 1.00 65.44 74 TRP A CA 1
ATOM 569 C C . TRP A 1 74 ? 0.443 7.045 12.492 1.00 65.44 74 TRP A C 1
ATOM 571 O O . TRP A 1 74 ? -0.056 6.103 13.109 1.00 65.44 74 TRP A O 1
ATOM 581 N N . ASN A 1 75 ? 0.062 8.312 12.667 1.00 61.12 75 ASN A N 1
ATOM 582 C CA . ASN A 1 75 ? -1.191 8.776 13.212 1.00 61.12 75 ASN A CA 1
ATOM 583 C C . ASN A 1 75 ? -2.286 7.835 12.736 1.00 61.12 75 ASN A C 1
ATOM 585 O O . ASN A 1 75 ? -2.558 7.703 11.542 1.00 61.12 75 ASN A O 1
ATOM 589 N N . GLN A 1 76 ? -2.899 7.150 13.700 1.00 65.00 76 GLN A N 1
ATOM 590 C CA . GLN A 1 76 ? -3.872 6.098 13.435 1.00 65.00 76 GLN A CA 1
ATOM 591 C C . GLN A 1 76 ? -4.975 6.538 12.463 1.00 65.00 76 GLN A C 1
ATOM 593 O O . GLN A 1 76 ? -5.537 5.676 11.810 1.00 65.00 76 GLN A O 1
ATOM 598 N N . GLY A 1 77 ? -5.274 7.838 12.341 1.00 76.81 77 GLY A N 1
ATOM 599 C CA . GLY A 1 77 ? -6.279 8.386 11.425 1.00 76.81 77 GLY A CA 1
ATOM 600 C C . GLY A 1 77 ? -6.075 7.988 9.960 1.00 76.81 77 GLY A C 1
ATOM 601 O O . GLY A 1 77 ? -6.919 7.280 9.409 1.00 76.81 77 GLY A O 1
ATOM 602 N N . ASP A 1 78 ? -4.954 8.387 9.353 1.00 84.00 78 ASP A N 1
ATOM 603 C CA . ASP A 1 78 ? -4.697 8.172 7.920 1.00 84.00 78 ASP A CA 1
ATOM 604 C C . ASP A 1 78 ? -4.564 6.678 7.600 1.00 84.00 78 ASP A C 1
ATOM 606 O O . ASP A 1 78 ? -5.163 6.176 6.649 1.00 84.00 78 ASP A O 1
ATOM 610 N N . MET A 1 79 ? -3.845 5.927 8.442 1.00 87.19 79 MET A N 1
ATOM 611 C CA . MET A 1 79 ? -3.712 4.472 8.280 1.00 87.19 79 MET A CA 1
ATOM 612 C C . MET A 1 79 ? -5.030 3.733 8.480 1.00 87.19 79 MET A C 1
ATOM 614 O O . MET A 1 79 ? -5.314 2.794 7.741 1.00 87.19 79 MET A O 1
ATOM 618 N N . LYS A 1 80 ? -5.870 4.157 9.429 1.00 89.00 80 LYS A N 1
ATOM 619 C CA . LYS A 1 80 ? -7.192 3.558 9.636 1.00 89.00 80 LYS A CA 1
ATOM 620 C C . LYS A 1 80 ? -8.109 3.831 8.454 1.00 89.00 80 LYS A C 1
ATOM 622 O O . LYS A 1 80 ? -8.805 2.918 8.019 1.00 89.00 80 LYS A O 1
ATOM 627 N N . GLN A 1 81 ? -8.098 5.050 7.912 1.00 89.38 81 GLN A N 1
ATOM 628 C CA . GLN A 1 81 ? -8.862 5.365 6.707 1.00 89.38 81 GLN A CA 1
ATOM 629 C C . GLN A 1 81 ? -8.381 4.529 5.518 1.00 89.38 81 GLN A C 1
ATOM 631 O O . GLN A 1 81 ? -9.203 3.912 4.845 1.00 89.38 81 GLN A O 1
ATOM 636 N N . ALA A 1 82 ? -7.067 4.441 5.303 1.00 91.06 82 ALA A N 1
ATOM 637 C CA . ALA A 1 82 ? -6.495 3.621 4.242 1.00 91.06 82 ALA A CA 1
ATOM 638 C C . ALA A 1 82 ? -6.884 2.147 4.391 1.00 91.06 82 ALA A C 1
ATOM 640 O O . ALA A 1 82 ? -7.385 1.550 3.441 1.00 91.06 82 ALA A O 1
ATOM 641 N N . ALA A 1 83 ? -6.709 1.573 5.585 1.00 93.31 83 ALA A N 1
ATOM 642 C CA . ALA A 1 83 ? -7.048 0.181 5.879 1.00 93.31 83 ALA A CA 1
ATOM 643 C C . ALA A 1 83 ? -8.529 -0.113 5.635 1.00 93.31 83 ALA A C 1
ATOM 645 O O . ALA A 1 83 ? -8.873 -1.145 5.059 1.00 93.31 83 ALA A O 1
ATOM 646 N N . ARG A 1 84 ? -9.406 0.822 6.006 1.00 93.56 84 ARG A N 1
ATOM 647 C CA . ARG A 1 84 ? -10.829 0.719 5.709 1.00 93.56 84 ARG A CA 1
ATOM 648 C C . ARG A 1 84 ? -11.101 0.731 4.202 1.00 93.56 84 ARG A C 1
ATOM 650 O O . ARG A 1 84 ? -11.813 -0.149 3.731 1.00 93.56 84 ARG A O 1
ATOM 657 N N . MET A 1 85 ? -10.517 1.660 3.443 1.00 94.06 85 MET A N 1
ATOM 658 C CA . MET A 1 85 ? -10.685 1.697 1.981 1.00 94.06 85 MET A CA 1
ATOM 659 C C . MET A 1 85 ? -10.148 0.431 1.306 1.00 94.06 85 MET A C 1
ATOM 661 O O . MET A 1 85 ? -10.782 -0.102 0.402 1.00 94.06 85 MET A O 1
ATOM 665 N N . ALA A 1 86 ? -9.007 -0.087 1.766 1.00 95.94 86 ALA A N 1
ATOM 666 C CA . ALA A 1 86 ? -8.442 -1.337 1.268 1.00 95.94 86 ALA A CA 1
ATOM 667 C C . ALA A 1 86 ? -9.392 -2.520 1.494 1.00 95.94 86 ALA A C 1
ATOM 669 O O . ALA A 1 86 ? -9.617 -3.311 0.579 1.00 95.94 86 ALA A O 1
ATOM 670 N N . LYS A 1 87 ? -9.999 -2.602 2.683 1.00 96.88 87 LYS A N 1
ATOM 671 C CA . LYS A 1 87 ? -11.014 -3.609 3.011 1.00 96.88 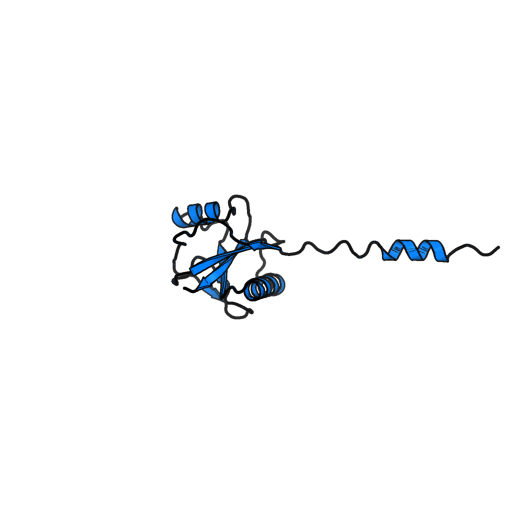87 LYS A CA 1
ATOM 672 C C . LYS A 1 87 ? -12.263 -3.477 2.145 1.00 96.88 87 LYS A C 1
ATOM 674 O O . LYS A 1 87 ? -12.759 -4.477 1.635 1.00 96.88 87 LYS A O 1
ATOM 679 N N . GLU A 1 88 ? -12.765 -2.256 1.966 1.00 95.88 88 GLU A N 1
ATOM 680 C CA . GLU A 1 88 ? -13.925 -1.960 1.112 1.00 95.88 88 GLU A CA 1
ATOM 681 C C . GLU A 1 88 ? -13.647 -2.306 -0.364 1.00 95.88 88 GLU A C 1
ATOM 683 O O . GLU A 1 88 ? -14.544 -2.772 -1.063 1.00 95.88 88 GLU A O 1
ATOM 688 N N . ALA A 1 89 ? -12.394 -2.185 -0.812 1.00 95.25 89 ALA A N 1
ATOM 689 C CA . ALA A 1 89 ? -11.932 -2.638 -2.126 1.00 95.25 89 ALA A CA 1
ATOM 690 C C . ALA A 1 89 ? -11.700 -4.165 -2.223 1.00 95.25 89 ALA A C 1
ATOM 692 O O . ALA A 1 89 ? -11.290 -4.657 -3.274 1.00 95.25 89 ALA A O 1
ATOM 693 N N . GLY A 1 90 ? -11.944 -4.930 -1.152 1.00 96.69 90 GLY A N 1
ATOM 694 C CA . GLY A 1 90 ? -11.769 -6.387 -1.117 1.00 96.69 90 GLY A CA 1
ATOM 695 C C . GLY A 1 90 ? -10.318 -6.858 -0.970 1.00 96.69 90 GLY A C 1
ATOM 696 O O . GLY A 1 90 ? -10.026 -8.026 -1.260 1.00 96.69 90 GLY A O 1
ATOM 697 N N . GLY A 1 91 ? -9.425 -5.956 -0.554 1.00 96.94 91 GLY A N 1
ATOM 698 C CA . GLY A 1 91 ? -8.033 -6.250 -0.241 1.00 96.94 91 GLY A CA 1
ATOM 699 C C . GLY A 1 91 ? -7.875 -6.916 1.121 1.00 96.94 91 GLY A C 1
ATOM 700 O O . GLY A 1 91 ? -8.608 -6.631 2.066 1.00 96.94 91 GLY A O 1
ATOM 701 N N . ASP A 1 92 ? -6.869 -7.776 1.217 1.00 97.50 92 ASP A N 1
ATOM 702 C CA . ASP A 1 92 ? -6.506 -8.480 2.442 1.00 97.50 92 ASP A CA 1
ATOM 703 C C . ASP A 1 92 ? -5.406 -7.753 3.226 1.00 97.50 92 ASP A C 1
ATOM 705 O O . ASP A 1 92 ? -5.164 -8.098 4.382 1.00 97.50 92 ASP A O 1
ATOM 709 N N . ALA A 1 93 ? -4.720 -6.779 2.611 1.00 96.50 93 ALA A N 1
ATOM 710 C CA . ALA A 1 93 ? -3.693 -5.954 3.248 1.00 96.50 93 ALA A CA 1
ATOM 711 C C . ALA A 1 93 ? -3.343 -4.688 2.453 1.00 96.50 93 ALA A C 1
ATOM 713 O O . ALA A 1 93 ? -3.707 -4.527 1.285 1.00 96.50 93 ALA A O 1
ATOM 714 N N . ILE A 1 94 ? -2.570 -3.816 3.106 1.00 94.75 94 ILE A N 1
ATOM 715 C CA . ILE A 1 94 ? -1.880 -2.679 2.492 1.00 94.75 94 ILE A CA 1
ATOM 716 C C . ILE A 1 94 ? -0.373 -2.887 2.592 1.00 94.75 94 ILE A C 1
ATOM 718 O O . ILE A 1 94 ? 0.132 -3.233 3.655 1.00 94.75 94 ILE A O 1
ATOM 722 N N . ILE A 1 95 ? 0.358 -2.598 1.519 1.00 92.62 95 ILE A N 1
ATOM 723 C CA . ILE A 1 95 ? 1.819 -2.527 1.505 1.00 92.62 95 ILE A CA 1
ATOM 724 C C . ILE A 1 95 ? 2.243 -1.066 1.362 1.00 92.62 95 ILE A C 1
ATOM 726 O O . ILE A 1 95 ? 1.933 -0.407 0.373 1.00 92.62 95 ILE A O 1
ATOM 730 N N . ILE A 1 96 ? 2.983 -0.555 2.339 1.00 88.25 96 ILE A N 1
ATOM 731 C CA . ILE A 1 96 ? 3.592 0.773 2.301 1.00 88.25 96 ILE A CA 1
ATOM 732 C C . ILE A 1 96 ? 5.028 0.634 1.802 1.00 88.25 96 ILE A C 1
ATOM 734 O O . ILE A 1 96 ? 5.862 -0.017 2.439 1.00 88.25 96 ILE A O 1
ATOM 738 N N . ILE A 1 97 ? 5.321 1.287 0.676 1.00 75.44 97 ILE A N 1
ATOM 739 C CA . ILE A 1 97 ? 6.655 1.302 0.067 1.00 75.44 97 ILE A CA 1
ATOM 740 C C . ILE A 1 97 ? 7.291 2.673 0.338 1.00 75.44 97 ILE A C 1
ATOM 742 O O . ILE A 1 97 ? 6.885 3.663 -0.283 1.00 75.44 97 ILE A O 1
ATOM 746 N N . PRO A 1 98 ? 8.269 2.779 1.256 1.00 65.50 98 PRO A N 1
ATOM 747 C CA . PRO A 1 98 ? 8.922 4.053 1.530 1.00 65.50 98 PRO A CA 1
ATOM 748 C C . PRO A 1 98 ? 9.728 4.530 0.315 1.00 65.50 98 PRO A C 1
ATOM 750 O O . PRO A 1 98 ? 10.328 3.727 -0.398 1.00 65.50 98 PRO A O 1
ATOM 753 N N . LYS A 1 99 ? 9.804 5.855 0.127 1.00 62.31 99 LYS A N 1
ATOM 754 C CA . LYS A 1 99 ? 10.497 6.562 -0.975 1.00 62.31 99 LYS A CA 1
ATOM 755 C C . LYS A 1 99 ? 12.024 6.305 -1.068 1.00 62.31 99 LYS A C 1
ATOM 757 O O . LYS A 1 99 ? 12.705 6.909 -1.880 1.00 62.31 99 LYS A O 1
ATOM 762 N N . GLY A 1 100 ? 12.583 5.446 -0.215 1.00 58.34 100 GLY A N 1
ATOM 763 C CA . GLY A 1 100 ? 14.003 5.065 -0.203 1.00 58.34 100 GLY A CA 1
ATOM 764 C C . GLY A 1 100 ? 14.254 3.562 -0.361 1.00 58.34 100 GLY A C 1
ATOM 765 O O . GLY A 1 100 ? 15.404 3.136 -0.305 1.00 58.34 100 GLY A O 1
ATOM 766 N N . ALA A 1 101 ? 13.205 2.751 -0.556 1.00 58.75 101 ALA A N 1
ATOM 767 C CA . ALA A 1 101 ? 13.330 1.307 -0.800 1.00 58.75 101 ALA A CA 1
ATOM 768 C C . ALA A 1 101 ? 13.808 0.967 -2.230 1.00 58.75 101 ALA A C 1
ATOM 770 O O . ALA A 1 101 ? 13.953 -0.207 -2.578 1.00 58.75 101 ALA A O 1
ATOM 771 N N . ASP A 1 102 ? 14.080 1.988 -3.046 1.00 57.34 102 ASP A N 1
ATOM 772 C CA . ASP A 1 102 ? 14.382 1.904 -4.480 1.00 57.34 102 ASP A CA 1
ATOM 773 C C . ASP A 1 102 ? 15.783 1.350 -4.794 1.00 57.34 102 ASP A C 1
ATOM 775 O O . ASP A 1 102 ? 16.210 1.340 -5.944 1.00 57.34 102 ASP A O 1
ATOM 779 N N . GLN A 1 103 ? 16.509 0.846 -3.794 1.00 59.19 103 GLN A N 1
ATOM 780 C CA . GLN A 1 103 ? 17.832 0.247 -4.002 1.00 59.19 103 GLN A CA 1
ATOM 781 C C . GLN A 1 103 ? 17.772 -1.131 -4.686 1.00 59.19 103 GLN A C 1
ATOM 783 O O . GLN A 1 103 ? 18.792 -1.620 -5.165 1.00 59.19 103 GLN A O 1
ATOM 788 N N . SER A 1 104 ? 16.591 -1.758 -4.758 1.00 70.06 104 SER A N 1
ATOM 789 C CA . SER A 1 104 ? 16.388 -3.020 -5.478 1.00 70.06 104 SER A CA 1
ATOM 790 C C . SER A 1 104 ? 15.723 -2.783 -6.842 1.00 70.06 104 SER A C 1
ATOM 792 O O . SER A 1 104 ? 14.659 -2.153 -6.885 1.00 70.06 104 SER A O 1
ATOM 794 N N . PRO A 1 105 ? 16.261 -3.346 -7.947 1.00 75.56 105 PRO A N 1
ATOM 795 C CA . PRO A 1 105 ? 15.638 -3.276 -9.272 1.00 75.56 105 PRO A CA 1
ATOM 796 C C . PRO A 1 105 ? 14.177 -3.742 -9.278 1.00 75.56 105 PRO A C 1
ATOM 798 O O . PRO A 1 105 ? 13.334 -3.118 -9.914 1.00 75.56 105 PRO A O 1
ATOM 801 N N . SER A 1 106 ? 13.858 -4.783 -8.501 1.00 78.25 106 SER A N 1
ATOM 802 C CA . SER A 1 106 ? 12.495 -5.324 -8.387 1.00 78.25 106 SER A CA 1
ATOM 803 C C . SER A 1 106 ? 11.495 -4.328 -7.785 1.00 78.25 106 SER A C 1
ATOM 805 O O . SER A 1 106 ? 10.379 -4.196 -8.287 1.00 78.25 106 SER A O 1
ATOM 807 N N . THR A 1 107 ? 11.902 -3.563 -6.765 1.00 78.50 107 THR A N 1
ATOM 808 C CA . THR A 1 107 ? 11.078 -2.495 -6.182 1.00 78.50 107 THR A CA 1
ATOM 809 C C . THR A 1 107 ? 10.857 -1.372 -7.189 1.00 78.50 107 THR A C 1
ATOM 811 O O . THR A 1 107 ? 9.733 -0.899 -7.327 1.00 78.50 107 THR A O 1
ATOM 814 N N . SER A 1 108 ? 11.903 -0.971 -7.920 1.00 79.19 108 SER A N 1
ATOM 8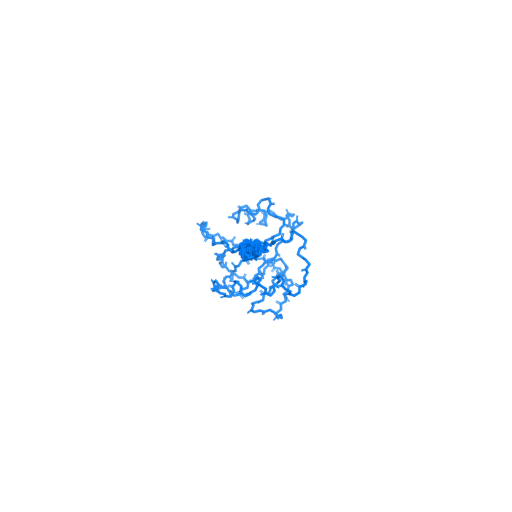15 C CA . SER A 1 108 ? 11.812 0.081 -8.940 1.00 79.19 108 SER A CA 1
ATOM 816 C C . SER A 1 108 ? 10.830 -0.294 -10.057 1.00 79.19 108 SER A C 1
ATOM 818 O O . SER A 1 108 ? 9.910 0.469 -10.357 1.00 79.19 108 SER A O 1
ATOM 820 N N . THR A 1 109 ? 10.937 -1.513 -10.598 1.00 83.44 109 THR A N 1
ATOM 821 C CA . THR A 1 109 ? 10.000 -2.028 -11.607 1.00 83.44 109 THR A CA 1
ATOM 822 C C . THR A 1 109 ? 8.568 -2.085 -11.079 1.00 83.44 109 THR A C 1
ATOM 824 O O . THR A 1 109 ? 7.649 -1.644 -11.768 1.00 83.44 109 THR A O 1
ATOM 827 N N . ALA A 1 110 ? 8.361 -2.562 -9.847 1.00 84.50 110 ALA A N 1
ATOM 828 C CA . ALA A 1 110 ? 7.031 -2.602 -9.244 1.00 84.50 110 ALA A CA 1
ATOM 829 C C . ALA A 1 110 ? 6.440 -1.194 -9.070 1.00 84.50 110 ALA A C 1
ATOM 831 O O . ALA A 1 110 ? 5.288 -0.959 -9.428 1.00 84.50 110 ALA A O 1
ATOM 832 N N . ARG A 1 111 ? 7.230 -0.221 -8.599 1.00 81.88 111 ARG A N 1
ATOM 833 C CA . ARG A 1 111 ? 6.789 1.178 -8.485 1.00 81.88 111 ARG A CA 1
ATOM 834 C C . ARG A 1 111 ? 6.428 1.779 -9.840 1.00 81.88 111 ARG A C 1
ATOM 836 O O . ARG A 1 111 ? 5.422 2.478 -9.936 1.00 81.88 111 ARG A O 1
ATOM 843 N N . GLN A 1 112 ? 7.211 1.495 -10.880 1.00 83.50 112 GLN A N 1
ATOM 844 C CA . GLN A 1 112 ? 6.913 1.944 -12.238 1.00 83.50 112 GLN A CA 1
ATOM 845 C C . GLN A 1 112 ? 5.606 1.331 -12.755 1.00 83.50 112 GLN A C 1
ATOM 847 O O . GLN A 1 112 ? 4.758 2.059 -13.267 1.00 83.50 112 GLN A O 1
ATOM 852 N N . ALA A 1 113 ? 5.407 0.024 -12.559 1.00 83.62 113 ALA A N 1
ATOM 853 C CA . ALA A 1 113 ? 4.182 -0.673 -12.947 1.00 83.62 113 ALA A CA 1
ATOM 854 C C . ALA A 1 113 ? 2.939 -0.121 -12.231 1.00 83.62 113 ALA A C 1
ATOM 856 O O . ALA A 1 113 ? 1.861 -0.080 -12.815 1.00 83.62 113 ALA A O 1
ATOM 857 N N . LEU A 1 114 ? 3.095 0.340 -10.987 1.00 81.56 114 LEU A N 1
ATOM 858 C CA . LEU A 1 114 ? 2.038 0.959 -10.182 1.00 81.56 114 LEU A CA 1
ATOM 859 C C . LEU A 1 114 ? 1.832 2.455 -10.476 1.00 81.56 114 LEU A C 1
ATOM 861 O O . LEU A 1 114 ? 0.991 3.085 -9.838 1.00 81.56 114 LEU A O 1
ATOM 865 N N . GLY A 1 115 ? 2.602 3.047 -11.397 1.00 79.75 115 GLY A N 1
ATOM 866 C CA . GLY A 1 115 ? 2.540 4.482 -11.687 1.00 79.75 115 GLY A CA 1
ATOM 867 C C . GLY A 1 115 ? 3.027 5.369 -10.533 1.00 79.75 115 GLY A C 1
ATOM 868 O O . GLY A 1 115 ? 2.682 6.543 -10.464 1.00 79.75 115 GLY A O 1
ATOM 869 N N . MET A 1 116 ? 3.837 4.829 -9.618 1.00 76.69 116 MET A N 1
ATOM 870 C CA . MET A 1 116 ? 4.299 5.494 -8.390 1.00 76.69 116 MET A CA 1
ATOM 871 C C . MET A 1 116 ? 5.622 6.259 -8.560 1.00 76.69 116 MET A C 1
ATOM 873 O O . MET A 1 116 ? 6.321 6.514 -7.575 1.00 76.69 116 MET A O 1
ATOM 877 N N . VAL A 1 117 ? 6.002 6.596 -9.795 1.00 69.19 117 VAL A N 1
ATOM 878 C CA . VAL A 1 117 ? 7.317 7.181 -10.115 1.00 69.19 117 VAL A CA 1
ATOM 879 C C . VAL A 1 117 ? 7.521 8.522 -9.396 1.00 69.19 117 VAL A C 1
ATOM 881 O O . VAL A 1 117 ? 8.575 8.737 -8.804 1.00 69.19 117 VAL A O 1
ATOM 884 N N . ASP A 1 118 ? 6.475 9.351 -9.321 1.00 66.38 118 ASP A N 1
ATOM 885 C CA . ASP A 1 118 ? 6.514 10.668 -8.661 1.00 66.38 118 ASP A CA 1
ATOM 886 C C . ASP A 1 118 ? 5.788 10.703 -7.306 1.00 66.38 118 ASP A C 1
ATOM 888 O O . ASP A 1 118 ? 5.834 11.697 -6.571 1.00 66.38 118 ASP A O 1
ATOM 892 N N . ALA A 1 119 ? 5.108 9.611 -6.946 1.00 64.38 119 ALA A N 1
ATOM 893 C CA . ALA A 1 119 ? 4.277 9.565 -5.756 1.00 64.38 119 ALA A CA 1
ATOM 894 C C . ALA A 1 119 ? 5.141 9.450 -4.492 1.00 64.38 119 ALA A C 1
ATOM 896 O O . ALA A 1 119 ? 5.895 8.487 -4.299 1.00 64.38 119 ALA A O 1
ATOM 897 N N . ARG A 1 120 ? 5.023 10.455 -3.611 1.00 63.44 120 ARG A N 1
ATOM 898 C CA . ARG A 1 120 ? 5.854 10.571 -2.402 1.00 63.44 120 ARG A CA 1
ATOM 899 C C . ARG A 1 120 ? 5.641 9.403 -1.435 1.00 63.44 120 ARG A C 1
ATOM 901 O O . ARG A 1 120 ? 6.624 8.918 -0.882 1.00 63.44 120 ARG 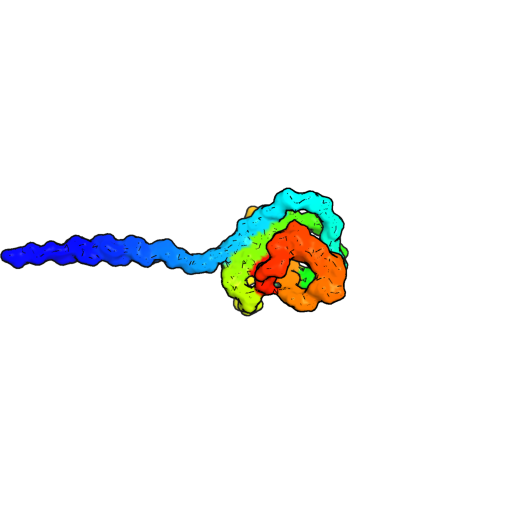A O 1
ATOM 908 N N . GLN A 1 121 ? 4.402 8.930 -1.285 1.00 72.12 121 GLN A N 1
ATOM 909 C CA . GLN A 1 121 ? 4.058 7.751 -0.494 1.00 72.12 121 GLN A CA 1
ATOM 910 C C . GLN A 1 121 ? 2.689 7.210 -0.927 1.00 72.12 121 GLN A C 1
ATOM 912 O O . GLN A 1 121 ? 1.735 7.972 -1.048 1.00 72.12 121 GLN A O 1
ATOM 917 N N . VAL A 1 122 ? 2.595 5.903 -1.176 1.00 80.12 122 VAL A N 1
ATOM 918 C CA . VAL A 1 122 ? 1.371 5.238 -1.652 1.00 80.12 122 VAL A CA 1
ATOM 919 C C . VAL A 1 122 ? 1.229 3.904 -0.934 1.00 80.12 122 VAL A C 1
ATOM 921 O O . VAL A 1 122 ? 2.228 3.218 -0.696 1.00 80.12 122 VAL A O 1
ATOM 924 N N . GLY A 1 123 ? -0.002 3.553 -0.576 1.00 89.25 123 GLY A N 1
ATOM 925 C CA . GLY A 1 123 ? -0.346 2.245 -0.038 1.00 89.25 123 GLY A CA 1
ATOM 926 C C . GLY A 1 123 ? -0.838 1.343 -1.152 1.00 89.25 123 GLY A C 1
ATOM 927 O O . GLY A 1 123 ? -1.828 1.655 -1.800 1.00 89.25 123 GLY A O 1
ATOM 928 N N . VAL A 1 124 ? -0.159 0.232 -1.394 1.00 92.56 124 VAL A N 1
ATOM 929 C CA . VAL A 1 124 ? -0.583 -0.752 -2.390 1.00 92.56 124 VAL A CA 1
ATOM 930 C C . VAL A 1 124 ? -1.593 -1.683 -1.740 1.00 92.56 124 VAL A C 1
ATOM 932 O O . VAL A 1 124 ? -1.288 -2.317 -0.734 1.00 92.56 124 VAL A O 1
ATOM 935 N N . VAL A 1 125 ? -2.797 -1.753 -2.295 1.00 95.25 125 VAL A N 1
ATOM 936 C CA . VAL A 1 125 ? -3.856 -2.646 -1.822 1.00 95.25 125 VAL A CA 1
ATOM 937 C C . VAL A 1 125 ? -3.696 -3.985 -2.517 1.00 95.25 125 VAL A C 1
ATOM 939 O O . VAL A 1 125 ? -3.651 -4.045 -3.749 1.00 95.25 125 VAL A O 1
ATOM 942 N N . VAL A 1 126 ? -3.627 -5.055 -1.732 1.00 95.75 126 VAL A N 1
ATOM 943 C CA . VAL A 1 126 ? -3.328 -6.394 -2.244 1.00 95.75 126 VAL A CA 1
ATOM 944 C C . VAL A 1 126 ? -4.335 -7.430 -1.779 1.00 95.75 126 VAL A C 1
ATOM 946 O O . VAL A 1 126 ? -4.971 -7.267 -0.738 1.00 95.75 126 VAL A O 1
ATOM 949 N N . LYS A 1 127 ? -4.452 -8.507 -2.551 1.00 95.94 127 LYS A N 1
ATOM 950 C CA . LYS A 1 127 ? -5.196 -9.717 -2.204 1.00 95.94 127 LYS A CA 1
ATOM 951 C C . LYS A 1 127 ? -4.235 -10.897 -2.175 1.00 95.94 127 LYS A C 1
ATOM 953 O O . LYS A 1 127 ? -3.417 -11.020 -3.087 1.00 95.94 127 LYS A O 1
ATOM 958 N N . TRP A 1 128 ? -4.310 -11.726 -1.142 1.00 94.94 128 TRP A N 1
ATOM 959 C CA . TRP A 1 128 ? -3.472 -12.917 -1.046 1.00 94.94 128 TRP A CA 1
ATOM 960 C C . TRP A 1 128 ? -3.905 -13.958 -2.076 1.00 94.94 128 TRP A C 1
ATOM 962 O O . TRP A 1 128 ? -5.099 -14.102 -2.351 1.00 94.94 128 TRP A O 1
ATOM 972 N N . GLU A 1 129 ? -2.920 -14.655 -2.638 1.00 90.69 129 GLU A N 1
ATOM 973 C CA . GLU A 1 129 ? -3.139 -15.854 -3.457 1.00 90.69 129 GLU A CA 1
ATOM 974 C C . GLU A 1 129 ? -3.306 -17.110 -2.592 1.00 90.69 129 GLU A C 1
ATOM 976 O O . GLU A 1 129 ? -2.693 -17.174 -1.495 1.00 90.69 129 GLU A O 1
#

pLDDT: mean 78.45, std 15.73, range [44.91, 97.5]

Foldseek 3Di:
DDDPPVVVVVVVVVPPPPDDDDKDKDFQPFDWDFADADPWDWDDPELAIETEDHHNFGWTFGTKIAFPDLPPDPPVVRVNVVSVVLVVSVFRYWYKYAPPNVPDPRVVVNCVSRVNPPRSIMITGIHGD

Sequence (129 aa):
MKTPLVLLLGLLSLAALTGCEQMHYRQYGGPASSWPTGSAYTDRVFDVPVYRGWPEKSYVVLGSIEFTNANVDWNQGDMKQAARMAKEAGGDAIIIIPKGADQSPSTSTARQALGMVDARQVGVVVKWE

Secondary structure (DSSP, 8-state):
----THHHHSSTTSSTT------EEEE--SPP--------EEE-SSSS-EEES--SS-EEEEEEEE-SSSS----HHHHHHHHHHHHHTT-SEEEE--TT-TTSHHHHHHHHHTT-SS-SSEEEEEEE-

Radius of gyration: 19.91 Å; chains: 1; bounding box: 56×67×31 Å